Protein AF-A0A954WGI2-F1 (afdb_monomer_lite)

Structure (mmCIF, N/CA/C/O backbone):
data_AF-A0A954WGI2-F1
#
_entry.id   AF-A0A954WGI2-F1
#
loop_
_atom_site.group_PDB
_atom_site.id
_atom_site.type_symbol
_atom_site.label_atom_id
_atom_site.label_alt_id
_atom_site.label_comp_id
_atom_site.label_asym_id
_atom_site.label_entity_id
_atom_site.label_seq_id
_atom_site.pdbx_PDB_ins_code
_atom_site.Cartn_x
_atom_site.Cartn_y
_atom_site.Cartn_z
_atom_site.occupancy
_atom_site.B_iso_or_equiv
_atom_site.auth_seq_id
_atom_site.auth_comp_id
_atom_site.auth_asym_id
_atom_site.auth_atom_id
_atom_site.pdbx_PDB_model_num
ATOM 1 N N . ALA A 1 1 ? -16.707 -4.979 8.211 1.00 84.56 1 ALA A N 1
ATOM 2 C CA . ALA A 1 1 ? -16.657 -4.167 9.442 1.00 84.56 1 ALA A CA 1
ATOM 3 C C . ALA A 1 1 ? -15.449 -4.608 10.253 1.00 84.56 1 ALA A C 1
ATOM 5 O O . ALA A 1 1 ? -15.120 -5.790 10.220 1.00 84.56 1 ALA A O 1
ATOM 6 N N . THR A 1 2 ? -14.778 -3.673 10.913 1.00 95.25 2 THR A N 1
ATOM 7 C CA . THR A 1 2 ? -13.667 -3.942 11.834 1.00 95.25 2 THR A CA 1
ATOM 8 C C . THR A 1 2 ? -14.179 -3.963 13.276 1.00 95.25 2 THR A C 1
ATOM 10 O O . THR A 1 2 ? -15.291 -3.521 13.561 1.00 95.25 2 THR A O 1
ATOM 13 N N . THR A 1 3 ? -13.388 -4.503 14.198 1.00 96.81 3 THR A N 1
ATOM 14 C CA . THR A 1 3 ? -13.702 -4.543 15.629 1.00 96.81 3 THR A CA 1
ATOM 15 C C . THR A 1 3 ? -12.774 -3.587 16.360 1.00 96.81 3 THR A C 1
ATOM 17 O O . THR A 1 3 ? -11.556 -3.719 16.273 1.00 96.81 3 THR A O 1
ATOM 20 N N . VAL A 1 4 ? -13.339 -2.627 17.095 1.00 96.69 4 VAL A N 1
ATOM 21 C CA . VAL A 1 4 ? -12.555 -1.650 17.865 1.00 96.69 4 VAL A CA 1
ATOM 22 C C . VAL A 1 4 ? -11.597 -2.379 18.811 1.00 96.69 4 VAL A C 1
ATOM 24 O O . VAL A 1 4 ? -12.006 -3.239 19.585 1.00 96.69 4 VAL A O 1
ATOM 27 N N . GLY A 1 5 ? -10.314 -2.031 18.743 1.00 95.94 5 GLY A N 1
ATOM 28 C CA . GLY A 1 5 ? -9.251 -2.620 19.553 1.00 95.94 5 GLY A CA 1
ATOM 29 C C . GLY A 1 5 ? -8.686 -3.944 19.030 1.00 95.94 5 GLY A C 1
ATOM 30 O O . GLY A 1 5 ? -7.684 -4.402 19.577 1.00 95.94 5 GLY A O 1
ATOM 31 N N . GLN A 1 6 ? -9.262 -4.537 17.982 1.00 96.25 6 GLN A N 1
ATOM 32 C CA . GLN A 1 6 ? -8.740 -5.755 17.363 1.00 96.25 6 GLN A CA 1
ATOM 33 C C . GLN A 1 6 ? -7.515 -5.437 16.496 1.00 96.25 6 GLN A C 1
ATOM 35 O O . GLN A 1 6 ? -7.512 -4.473 15.723 1.00 96.25 6 GLN A O 1
ATOM 40 N N . ASP A 1 7 ? -6.481 -6.271 16.620 1.00 97.31 7 ASP A N 1
ATOM 41 C CA . ASP A 1 7 ? -5.333 -6.260 15.717 1.00 97.31 7 ASP A CA 1
ATOM 42 C C . ASP A 1 7 ? -5.628 -7.125 14.484 1.00 97.31 7 ASP A C 1
ATOM 44 O O . ASP A 1 7 ? -6.191 -8.216 14.594 1.00 97.31 7 ASP A O 1
ATOM 48 N N . TYR A 1 8 ? -5.226 -6.650 13.314 1.00 97.69 8 TYR A N 1
ATOM 49 C CA . TYR A 1 8 ? -5.373 -7.334 12.037 1.00 97.69 8 TYR A CA 1
ATOM 50 C C . TYR A 1 8 ? -4.017 -7.447 11.345 1.00 97.69 8 TYR A C 1
ATOM 52 O O . TYR A 1 8 ? -3.178 -6.545 11.443 1.00 97.69 8 TYR A O 1
ATOM 60 N N . GLU A 1 9 ? -3.827 -8.535 10.606 1.00 98.31 9 GLU A N 1
ATOM 61 C CA . GLU A 1 9 ? -2.791 -8.632 9.589 1.00 98.31 9 GLU A CA 1
ATOM 62 C C . GLU A 1 9 ? -3.372 -8.136 8.260 1.00 98.31 9 GLU A C 1
ATOM 64 O O . GLU A 1 9 ? -4.277 -8.739 7.683 1.00 98.31 9 GLU A O 1
ATOM 69 N N . LEU A 1 10 ? -2.851 -7.009 7.782 1.00 98.56 10 LEU A N 1
ATOM 70 C CA . LEU A 1 10 ? -3.051 -6.526 6.424 1.00 98.56 10 LEU A CA 1
ATOM 71 C C . LEU A 1 10 ? -1.966 -7.134 5.540 1.00 98.56 10 LEU A C 1
ATOM 73 O O . LEU A 1 10 ? -0.782 -6.958 5.828 1.00 98.56 10 LEU A O 1
ATOM 77 N N . SER A 1 11 ? -2.343 -7.778 4.438 1.00 98.69 11 SER A N 1
ATOM 78 C CA . SER A 1 11 ? -1.383 -8.223 3.429 1.00 98.69 11 SER A CA 1
ATOM 79 C C . SER A 1 11 ? -1.861 -7.959 2.008 1.00 98.69 11 SER A C 1
ATOM 81 O O . SER A 1 11 ? -3.057 -7.880 1.752 1.00 98.69 11 SER A O 1
ATOM 83 N N . PHE A 1 12 ? -0.916 -7.749 1.097 1.00 98.75 12 PHE A N 1
ATOM 84 C CA . PHE A 1 12 ? -1.181 -7.546 -0.326 1.00 98.75 12 PHE A CA 1
ATOM 85 C C . PHE A 1 12 ? 0.089 -7.788 -1.138 1.00 98.75 12 PHE A C 1
ATOM 87 O O . PHE A 1 12 ? 1.201 -7.734 -0.604 1.00 98.75 12 PHE A O 1
ATOM 94 N N . TYR A 1 13 ? -0.063 -8.032 -2.435 1.00 98.69 13 TYR A N 1
ATOM 95 C CA . TYR A 1 13 ? 1.050 -8.088 -3.373 1.00 98.69 13 TYR A CA 1
ATOM 96 C C . TYR A 1 13 ? 1.165 -6.782 -4.150 1.00 98.69 13 TYR A C 1
ATOM 98 O O . TYR A 1 13 ? 0.170 -6.182 -4.556 1.00 98.69 13 TYR A O 1
ATOM 106 N N . VAL A 1 14 ? 2.405 -6.354 -4.373 1.00 98.25 14 VAL A N 1
ATOM 107 C CA . VAL A 1 14 ? 2.735 -5.167 -5.160 1.00 98.25 14 VAL A CA 1
ATOM 108 C C . VAL A 1 14 ? 3.668 -5.506 -6.309 1.00 98.25 14 VAL A C 1
ATOM 110 O O . VAL A 1 14 ? 4.558 -6.350 -6.201 1.00 98.25 14 VAL A O 1
ATOM 113 N N . SER A 1 15 ? 3.469 -4.821 -7.422 1.00 97.81 15 SER A N 1
ATOM 114 C CA . SER A 1 15 ? 4.398 -4.754 -8.543 1.00 97.81 15 SER A CA 1
ATOM 115 C C . SER A 1 15 ? 4.247 -3.380 -9.202 1.00 97.81 15 SER A C 1
ATOM 117 O O . SER A 1 15 ? 3.710 -2.452 -8.609 1.00 97.81 15 SER A O 1
ATOM 119 N N . VAL A 1 16 ? 4.717 -3.202 -10.426 1.00 96.81 16 VAL A N 1
ATOM 120 C CA . VAL A 1 16 ? 4.655 -1.938 -11.146 1.00 96.81 16 VAL A CA 1
ATOM 121 C C . VAL A 1 16 ? 4.355 -2.197 -12.6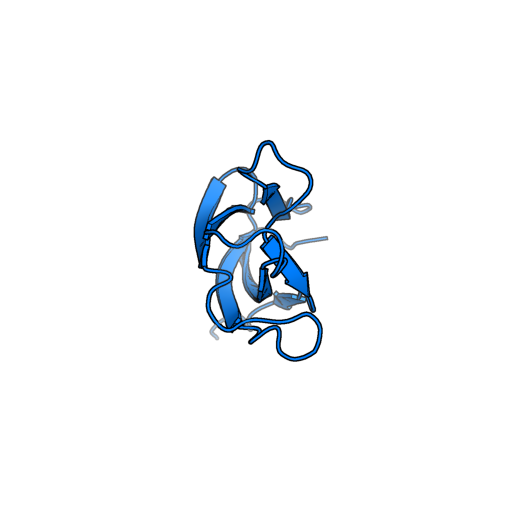08 1.00 96.81 16 VAL A C 1
ATOM 123 O O . VAL A 1 16 ? 4.817 -3.192 -13.172 1.00 96.81 16 VAL A O 1
ATOM 126 N N . ASN A 1 17 ? 3.582 -1.304 -13.227 1.00 92.56 17 ASN A N 1
ATOM 127 C CA . ASN A 1 17 ? 3.427 -1.323 -14.673 1.00 92.56 17 ASN A CA 1
ATOM 128 C C . ASN A 1 17 ? 4.824 -1.227 -15.324 1.00 92.56 17 ASN A C 1
ATOM 130 O O . ASN A 1 17 ? 5.552 -0.269 -15.056 1.00 92.56 17 ASN A O 1
ATOM 134 N N . PRO A 1 18 ? 5.228 -2.209 -16.150 1.00 92.69 18 PRO A N 1
ATOM 135 C CA . PRO A 1 18 ? 6.576 -2.250 -16.695 1.00 92.69 18 PRO A CA 1
ATOM 136 C C . PRO A 1 18 ? 6.854 -1.165 -17.745 1.00 92.69 18 PRO A C 1
ATOM 138 O O . PRO A 1 18 ? 8.021 -0.953 -18.074 1.00 92.69 18 PRO A O 1
ATOM 141 N N . HIS A 1 19 ? 5.822 -0.507 -18.292 1.00 89.19 19 HIS A N 1
ATOM 142 C CA . HIS A 1 19 ? 5.983 0.478 -19.357 1.00 89.19 19 HIS A CA 1
ATOM 143 C C . HIS A 1 19 ? 5.206 1.784 -19.099 1.00 89.19 19 HIS A C 1
ATOM 145 O O . HIS A 1 19 ? 4.031 1.716 -18.742 1.00 89.19 19 HIS A O 1
ATOM 151 N N . PRO A 1 20 ? 5.813 2.965 -19.341 1.00 91.00 20 PRO A N 1
ATOM 152 C CA . PRO A 1 20 ? 7.226 3.164 -19.676 1.00 91.00 20 PRO A CA 1
ATOM 153 C C . PRO A 1 20 ? 8.134 2.811 -18.494 1.00 91.00 20 PRO A C 1
ATOM 155 O O . PRO A 1 20 ? 7.685 2.807 -17.344 1.00 91.00 20 PRO A O 1
ATOM 158 N N . GLU A 1 21 ? 9.406 2.522 -18.781 1.00 92.19 21 GLU A N 1
ATOM 159 C CA . GLU A 1 21 ? 10.364 2.216 -17.722 1.00 92.19 21 GLU A CA 1
ATOM 160 C C . GLU A 1 21 ? 10.493 3.373 -16.718 1.00 92.19 21 GLU A C 1
ATOM 162 O O . GLU A 1 21 ? 10.388 4.550 -17.0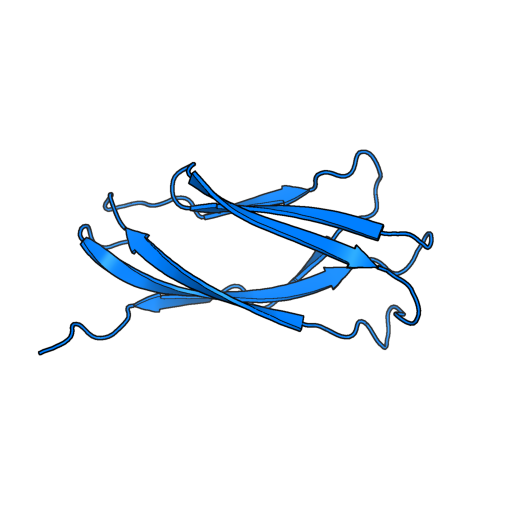69 1.00 92.19 21 GLU A O 1
ATOM 167 N N . GLY A 1 22 ? 10.705 3.033 -15.449 1.00 94.00 22 GLY A N 1
ATOM 168 C CA . GLY A 1 22 ? 10.876 3.993 -14.370 1.00 94.00 22 GLY A CA 1
ATOM 169 C C . GLY A 1 22 ? 10.482 3.428 -13.013 1.00 94.00 22 GLY A C 1
ATOM 170 O O . GLY A 1 22 ? 10.081 2.272 -12.878 1.00 94.00 22 GLY A O 1
ATOM 171 N N . GLU A 1 23 ? 10.606 4.268 -11.996 1.00 95.94 23 GLU A N 1
ATOM 172 C CA . GLU A 1 23 ? 10.093 3.979 -10.661 1.00 95.94 23 GLU A CA 1
ATOM 173 C C . GLU A 1 23 ? 8.683 4.531 -10.513 1.00 95.94 23 GLU A C 1
ATOM 175 O O . GLU A 1 23 ? 8.355 5.566 -11.097 1.00 95.94 23 GLU A O 1
ATOM 180 N N . ARG A 1 24 ? 7.845 3.825 -9.755 1.00 96.94 24 ARG A N 1
ATOM 181 C CA . ARG A 1 24 ? 6.513 4.298 -9.383 1.00 96.94 24 ARG A CA 1
ATOM 182 C C . ARG A 1 24 ? 6.306 4.145 -7.893 1.00 96.94 24 ARG A C 1
ATOM 184 O O . ARG A 1 24 ? 6.732 3.138 -7.318 1.00 96.94 24 ARG A O 1
ATOM 191 N N . SER A 1 25 ? 5.600 5.105 -7.318 1.00 97.62 25 SER A N 1
ATOM 192 C CA . SER A 1 25 ? 5.351 5.172 -5.891 1.00 97.62 25 SER A CA 1
ATOM 193 C C . SER A 1 25 ? 3.862 5.165 -5.563 1.00 97.62 25 SER A C 1
ATOM 195 O O . SER A 1 25 ? 3.016 5.710 -6.276 1.00 97.62 25 SER A O 1
ATOM 197 N N . MET A 1 26 ? 3.540 4.536 -4.441 1.00 98.12 26 MET A N 1
ATOM 198 C CA . MET A 1 26 ? 2.202 4.473 -3.871 1.00 98.12 26 MET A CA 1
ATOM 199 C C . MET A 1 26 ? 2.290 4.668 -2.364 1.00 98.12 26 MET A C 1
ATOM 201 O O . MET A 1 26 ? 3.154 4.094 -1.708 1.00 98.12 26 MET A O 1
ATOM 205 N N . GLN A 1 27 ? 1.346 5.408 -1.800 1.00 98.69 27 GLN A N 1
ATOM 206 C CA . GLN A 1 27 ? 1.137 5.462 -0.362 1.00 98.69 27 GLN A CA 1
ATOM 207 C C . GLN A 1 27 ? 0.044 4.479 0.058 1.00 98.69 27 GLN A C 1
ATOM 209 O O . GLN A 1 27 ? -0.997 4.387 -0.594 1.00 98.69 27 GLN A O 1
ATOM 214 N N . VAL A 1 28 ? 0.264 3.791 1.176 1.00 98.69 28 VAL A N 1
ATOM 215 C CA . VAL A 1 28 ? -0.757 2.997 1.864 1.00 98.69 28 VAL A CA 1
ATOM 216 C C . VAL A 1 28 ? -1.042 3.608 3.234 1.00 98.69 28 VAL A C 1
ATOM 218 O O . VAL A 1 28 ? -0.124 3.977 3.974 1.00 98.69 28 VAL A O 1
ATOM 221 N N . SER A 1 29 ? -2.319 3.737 3.581 1.00 98.69 29 SER A N 1
ATOM 222 C CA . SER A 1 29 ? -2.763 4.266 4.869 1.00 98.69 29 SER A CA 1
ATOM 223 C C . SER A 1 29 ? -3.901 3.450 5.476 1.00 98.69 29 SER A C 1
ATOM 225 O O . SER A 1 29 ? -4.675 2.793 4.780 1.00 98.69 29 SER A O 1
ATOM 227 N N . TRP A 1 30 ? -3.969 3.492 6.805 1.00 98.25 30 TRP A N 1
ATOM 228 C CA . TRP A 1 30 ? -4.961 2.826 7.637 1.00 98.25 30 TRP A CA 1
ATOM 229 C C . TRP A 1 30 ? -5.615 3.850 8.553 1.00 98.25 30 TRP A C 1
ATOM 231 O O . TRP A 1 30 ? -4.926 4.508 9.334 1.00 98.25 30 TRP A O 1
ATOM 241 N N . ASP A 1 31 ? -6.931 4.003 8.432 1.00 96.56 31 ASP A N 1
ATOM 242 C CA . ASP A 1 31 ? -7.724 4.994 9.172 1.00 96.56 31 ASP A CA 1
ATOM 243 C C . ASP A 1 31 ? -7.159 6.422 9.040 1.00 96.56 31 ASP A C 1
ATOM 245 O O . ASP A 1 31 ? -6.992 7.161 10.009 1.00 96.56 31 ASP A O 1
ATOM 249 N N . GLY A 1 32 ? -6.745 6.785 7.822 1.00 96.31 32 GLY A N 1
ATOM 250 C CA . GLY A 1 32 ? -6.121 8.078 7.522 1.00 96.31 32 GLY A CA 1
ATOM 251 C C . GLY A 1 32 ? -4.658 8.218 7.967 1.00 96.31 32 GLY A C 1
ATOM 252 O O . GLY A 1 32 ? -3.995 9.175 7.568 1.00 96.31 32 GLY A O 1
ATOM 253 N N . LYS A 1 33 ? -4.100 7.265 8.724 1.00 97.06 33 LYS A N 1
ATOM 254 C CA . LYS A 1 33 ? -2.684 7.272 9.112 1.00 97.06 33 LYS A CA 1
ATOM 255 C C . LYS A 1 33 ? -1.829 6.541 8.080 1.00 97.06 33 LYS A C 1
ATOM 257 O O . LYS A 1 33 ? -2.077 5.375 7.778 1.00 97.06 33 LYS A O 1
ATOM 262 N N . LYS A 1 34 ? -0.780 7.197 7.572 1.00 98.25 34 LYS A N 1
ATOM 263 C CA . LYS A 1 34 ? 0.195 6.563 6.669 1.00 98.25 34 LYS A CA 1
ATOM 264 C C . LYS A 1 34 ? 0.836 5.342 7.341 1.00 98.25 34 LYS A C 1
ATOM 266 O O . LYS A 1 34 ? 1.377 5.465 8.440 1.00 98.25 34 LYS A O 1
ATOM 271 N N . LEU A 1 35 ? 0.777 4.197 6.664 1.00 98.25 35 LEU A N 1
ATOM 272 C CA . LEU A 1 35 ? 1.507 2.985 7.030 1.00 98.25 35 LEU A CA 1
ATOM 273 C C . LEU A 1 35 ? 2.871 2.961 6.347 1.00 98.25 35 LEU A C 1
ATOM 275 O O . LEU A 1 35 ? 3.880 2.751 7.012 1.00 98.25 35 LEU A O 1
ATOM 279 N N . ASP A 1 36 ? 2.889 3.194 5.034 1.00 98.44 36 ASP A N 1
ATOM 280 C CA . ASP A 1 36 ? 4.094 3.082 4.217 1.00 98.44 36 ASP A CA 1
ATOM 281 C C . ASP A 1 36 ? 3.979 3.895 2.920 1.00 98.44 36 ASP A C 1
ATOM 283 O O . ASP A 1 36 ? 2.888 4.285 2.489 1.00 98.44 36 ASP A O 1
ATOM 287 N N . GLU A 1 37 ? 5.126 4.131 2.297 1.00 98.50 37 GLU A N 1
ATOM 288 C CA . GLU A 1 37 ? 5.270 4.660 0.949 1.00 98.50 37 GLU A CA 1
ATOM 289 C C . GLU A 1 37 ? 6.169 3.715 0.153 1.00 98.50 37 GLU A C 1
ATOM 291 O O . GLU A 1 37 ? 7.364 3.587 0.407 1.00 98.50 37 GLU A O 1
ATOM 296 N N . ILE A 1 38 ? 5.566 3.010 -0.796 1.00 98.38 38 ILE A N 1
ATOM 297 C CA . ILE A 1 38 ? 6.194 1.919 -1.528 1.00 98.38 38 ILE A CA 1
ATOM 298 C C . ILE A 1 38 ? 6.634 2.448 -2.889 1.00 98.38 38 ILE A C 1
ATOM 300 O O . ILE A 1 38 ? 5.784 2.838 -3.688 1.00 98.38 38 ILE A O 1
ATOM 304 N N . THR A 1 39 ? 7.936 2.389 -3.168 1.00 97.75 39 THR A N 1
ATOM 305 C CA . THR A 1 39 ? 8.527 2.708 -4.477 1.00 97.75 39 THR A CA 1
ATOM 306 C C . THR A 1 39 ? 9.068 1.441 -5.127 1.00 97.75 39 THR A C 1
ATOM 308 O O . THR A 1 39 ? 9.831 0.698 -4.509 1.00 97.75 39 THR A O 1
ATOM 311 N N . ILE A 1 40 ? 8.677 1.180 -6.376 1.00 97.12 40 ILE A N 1
ATOM 312 C CA . ILE A 1 40 ? 9.074 -0.019 -7.125 1.00 97.12 40 ILE A CA 1
ATOM 313 C C . ILE A 1 40 ? 9.619 0.388 -8.490 1.00 97.12 40 ILE A C 1
ATOM 315 O O . ILE A 1 40 ? 8.970 1.112 -9.243 1.00 97.12 40 ILE A O 1
ATOM 319 N N . SER A 1 41 ? 10.797 -0.133 -8.835 1.00 95.50 41 SER A N 1
ATOM 320 C CA . SER A 1 41 ? 11.386 0.024 -10.165 1.00 95.50 41 SER A CA 1
ATOM 321 C C . SER A 1 41 ? 10.798 -0.973 -11.162 1.00 95.50 41 SER A C 1
ATOM 323 O O . SER A 1 41 ? 10.720 -2.175 -10.892 1.00 95.50 41 SER A O 1
ATOM 325 N N . SER A 1 42 ? 10.453 -0.515 -12.363 1.00 95.69 42 SER A N 1
ATOM 326 C CA . SER A 1 42 ? 10.035 -1.386 -13.466 1.00 95.69 42 SER A CA 1
ATOM 327 C C . SER A 1 42 ? 11.183 -2.209 -14.063 1.00 95.69 42 SER A C 1
ATOM 329 O O . SER A 1 42 ? 10.937 -3.113 -14.864 1.00 95.69 42 SER A O 1
ATOM 331 N N . LYS A 1 43 ? 12.440 -1.929 -13.684 1.00 96.19 43 LYS A N 1
ATOM 332 C CA . LYS A 1 43 ? 13.627 -2.567 -14.262 1.00 96.19 43 LYS A CA 1
ATOM 333 C C . LYS A 1 43 ? 13.546 -4.091 -14.153 1.00 96.19 43 LYS A C 1
ATOM 335 O O . LYS A 1 43 ? 13.421 -4.656 -13.067 1.00 96.19 43 LYS A O 1
ATOM 340 N N . GLY A 1 44 ? 13.643 -4.765 -15.298 1.00 93.75 44 GLY A N 1
ATOM 341 C CA . GLY A 1 44 ? 13.618 -6.229 -15.377 1.00 93.75 44 GLY A CA 1
ATOM 342 C C . GLY A 1 44 ? 12.256 -6.871 -15.077 1.00 93.75 44 GLY A C 1
ATOM 343 O O . GLY A 1 44 ? 12.204 -8.091 -14.861 1.00 93.75 44 GLY A O 1
ATOM 344 N N . ARG A 1 45 ? 11.174 -6.081 -15.053 1.00 96.00 45 ARG A N 1
ATOM 345 C CA . ARG A 1 45 ? 9.783 -6.546 -14.980 1.00 96.00 45 ARG A CA 1
ATOM 346 C C . ARG A 1 45 ? 9.128 -6.447 -16.355 1.00 96.00 45 ARG A C 1
ATOM 348 O O . ARG A 1 45 ? 9.442 -5.570 -17.150 1.00 96.00 45 ARG A O 1
ATOM 355 N N . THR A 1 46 ? 8.218 -7.369 -16.645 1.00 95.62 46 THR A N 1
ATOM 356 C CA . THR A 1 46 ? 7.404 -7.371 -17.872 1.00 95.62 46 THR A CA 1
ATOM 357 C C . THR A 1 46 ? 5.980 -7.786 -17.532 1.00 95.62 46 THR A C 1
ATOM 359 O O . THR A 1 46 ? 5.745 -8.352 -16.467 1.00 95.62 46 THR A O 1
ATOM 362 N N . THR A 1 47 ? 5.034 -7.611 -18.457 1.00 91.94 47 THR A N 1
ATOM 363 C CA . THR A 1 47 ? 3.627 -8.006 -18.245 1.00 91.94 47 THR A CA 1
ATOM 364 C C . THR A 1 47 ? 3.445 -9.506 -17.983 1.00 91.94 47 THR A C 1
ATOM 366 O O . THR A 1 47 ? 2.436 -9.915 -17.422 1.00 91.94 47 THR A O 1
ATOM 369 N N . ARG A 1 48 ? 4.431 -10.342 -18.340 1.00 94.75 48 ARG A N 1
ATOM 370 C CA . ARG A 1 48 ? 4.460 -11.787 -18.038 1.00 94.75 48 ARG A CA 1
ATOM 371 C C . ARG A 1 48 ? 5.321 -12.139 -16.822 1.00 94.75 48 ARG A C 1
ATOM 373 O O . ARG A 1 48 ? 5.261 -13.261 -16.332 1.00 94.75 48 ARG A O 1
ATOM 380 N N . LYS A 1 49 ? 6.167 -11.214 -16.368 1.00 96.69 49 LYS A N 1
ATOM 381 C CA . LYS A 1 49 ? 7.110 -11.383 -15.256 1.00 96.69 49 LYS A CA 1
ATOM 382 C C . LYS A 1 49 ? 7.074 -10.130 -14.390 1.00 96.69 49 LYS A C 1
ATOM 384 O O . LYS A 1 49 ? 8.027 -9.356 -14.354 1.00 96.69 49 LYS A O 1
ATOM 389 N N . MET A 1 50 ? 5.955 -9.946 -13.699 1.00 96.38 50 MET A N 1
ATOM 390 C CA . MET A 1 50 ? 5.718 -8.769 -12.861 1.00 96.38 50 MET A CA 1
ATOM 391 C C . MET A 1 50 ? 6.601 -8.755 -11.608 1.00 96.38 50 MET A C 1
ATOM 393 O O . MET A 1 50 ? 6.872 -7.691 -11.068 1.00 96.38 50 MET A O 1
ATOM 397 N N . ARG A 1 51 ? 7.106 -9.913 -11.157 1.00 97.00 51 ARG A N 1
ATOM 398 C CA . ARG A 1 51 ? 7.905 -10.024 -9.919 1.00 97.00 51 ARG A CA 1
ATOM 399 C C . ARG A 1 51 ? 7.163 -9.396 -8.733 1.00 97.00 51 ARG A C 1
ATOM 401 O O . ARG A 1 51 ? 7.617 -8.408 -8.163 1.00 97.00 51 ARG A O 1
ATOM 408 N N . TRP A 1 52 ? 5.987 -9.946 -8.445 1.00 97.69 52 TRP A N 1
ATOM 409 C CA . TRP A 1 52 ? 5.151 -9.532 -7.325 1.00 97.69 52 TRP A CA 1
ATOM 410 C C . TRP A 1 52 ? 5.887 -9.703 -5.996 1.00 97.69 52 TRP A C 1
ATOM 412 O O . TRP A 1 52 ? 6.508 -10.737 -5.750 1.00 97.69 52 TRP A O 1
ATOM 422 N N . GLU A 1 53 ? 5.792 -8.695 -5.141 1.00 98.00 53 GLU A N 1
ATOM 423 C CA . GLU A 1 53 ? 6.376 -8.667 -3.805 1.00 98.00 53 GLU A CA 1
ATOM 424 C C . GLU A 1 53 ? 5.253 -8.596 -2.776 1.00 98.00 53 GLU A C 1
ATOM 426 O O . GLU A 1 53 ? 4.363 -7.757 -2.891 1.00 98.00 53 GLU A O 1
ATOM 431 N N . ARG A 1 54 ? 5.284 -9.459 -1.759 1.00 98.38 54 ARG A N 1
ATOM 432 C CA . ARG A 1 54 ? 4.286 -9.424 -0.686 1.00 98.38 54 ARG A CA 1
ATOM 433 C C . ARG A 1 54 ? 4.639 -8.336 0.327 1.00 98.38 54 ARG A C 1
ATOM 435 O O . ARG A 1 54 ? 5.793 -8.218 0.737 1.00 98.38 54 ARG A O 1
ATOM 442 N N . ARG A 1 55 ? 3.640 -7.575 0.763 1.00 98.56 55 ARG A N 1
ATOM 443 C CA . ARG A 1 55 ? 3.715 -6.611 1.866 1.00 98.56 55 ARG A CA 1
ATOM 444 C C . ARG A 1 55 ? 2.772 -7.058 2.974 1.00 98.56 55 ARG A C 1
ATOM 446 O O . ARG A 1 55 ? 1.686 -7.562 2.689 1.00 98.56 55 ARG A O 1
ATOM 453 N N . GLN A 1 56 ? 3.208 -6.915 4.221 1.00 98.44 56 GLN A N 1
ATOM 454 C CA . GLN A 1 56 ? 2.454 -7.307 5.410 1.00 98.44 56 GLN A CA 1
ATOM 455 C C . GLN A 1 56 ? 2.609 -6.241 6.492 1.00 98.44 56 GLN A C 1
ATOM 457 O O . GLN A 1 56 ? 3.723 -5.800 6.773 1.00 98.44 56 GLN A O 1
ATOM 462 N N . TYR A 1 57 ? 1.497 -5.854 7.112 1.00 98.38 57 TYR A N 1
ATOM 463 C CA . TYR A 1 57 ? 1.452 -4.877 8.194 1.00 98.38 57 TYR A CA 1
ATOM 464 C C . TYR A 1 57 ? 0.533 -5.382 9.299 1.00 98.38 57 TYR A C 1
ATOM 466 O O . TYR A 1 57 ? -0.560 -5.878 9.034 1.00 98.38 57 TYR A O 1
ATOM 474 N N . ARG A 1 58 ? 0.947 -5.191 10.551 1.00 98.00 58 ARG A N 1
ATOM 475 C CA . ARG A 1 58 ? 0.042 -5.298 11.695 1.00 98.00 58 ARG A CA 1
ATOM 476 C C . ARG A 1 58 ? -0.615 -3.945 11.923 1.00 98.00 58 ARG A C 1
ATOM 478 O O . ARG A 1 58 ? 0.079 -2.953 12.141 1.00 98.00 58 ARG A O 1
ATOM 485 N N . VAL A 1 59 ? -1.940 -3.916 11.905 1.00 97.88 59 VAL A N 1
ATOM 486 C CA . VAL A 1 59 ? -2.742 -2.708 12.125 1.00 97.88 59 VAL A CA 1
ATOM 487 C C . VAL A 1 59 ? -3.748 -2.945 13.240 1.00 97.88 59 VAL A C 1
ATOM 489 O O . VAL A 1 59 ? -4.174 -4.073 13.461 1.00 97.88 59 VAL A O 1
ATOM 492 N N . ARG A 1 60 ? -4.140 -1.885 13.948 1.00 97.12 60 ARG A N 1
ATOM 493 C CA . ARG A 1 60 ? -5.160 -1.951 14.999 1.00 97.12 60 ARG A CA 1
ATOM 494 C C . ARG A 1 60 ? -6.349 -1.098 14.596 1.00 97.12 60 ARG A C 1
ATOM 496 O O . ARG A 1 60 ? -6.166 0.052 14.199 1.00 97.12 60 ARG A O 1
ATOM 503 N N . ALA A 1 61 ? -7.554 -1.647 14.679 1.00 96.94 61 ALA A N 1
ATOM 504 C CA . ALA A 1 61 ? -8.763 -0.895 14.365 1.00 96.94 61 ALA A CA 1
ATOM 505 C C . ALA A 1 61 ? -9.161 0.023 15.535 1.00 96.94 61 ALA A C 1
ATOM 507 O O . ALA A 1 61 ? -9.331 -0.431 16.666 1.00 96.94 61 ALA A O 1
ATOM 508 N N . SER A 1 62 ? -9.320 1.316 15.260 1.00 94.44 62 SER A N 1
ATOM 509 C CA . SER A 1 62 ? -9.816 2.346 16.194 1.00 94.44 62 SER A CA 1
ATOM 510 C C . SER A 1 62 ? -11.332 2.535 16.130 1.00 94.44 62 SER A C 1
ATOM 512 O O . SER A 1 62 ? -11.920 3.130 1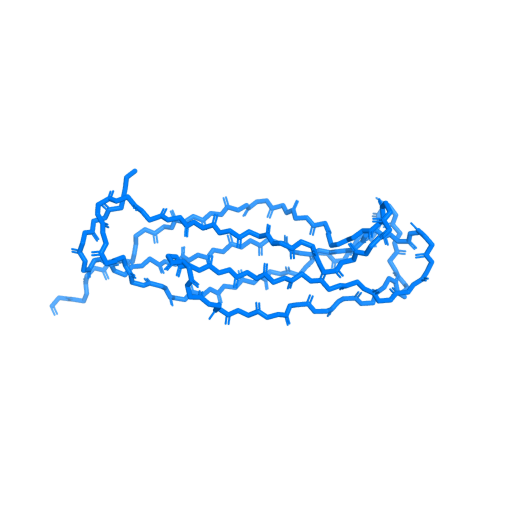7.029 1.00 94.44 62 SER A O 1
ATOM 514 N N . SER A 1 63 ? -11.968 2.024 15.079 1.00 94.50 63 SER A N 1
ATOM 515 C CA . SER A 1 63 ? -13.385 2.200 14.770 1.00 94.50 63 SER A CA 1
ATOM 516 C C . SER A 1 63 ? -14.010 0.864 14.353 1.00 94.50 63 SER A C 1
ATOM 518 O O . SER A 1 63 ? -13.305 -0.094 14.034 1.00 94.50 63 SER A O 1
ATOM 520 N N . SER A 1 64 ? -15.343 0.789 14.349 1.00 94.50 64 SER A N 1
ATOM 521 C CA . SER A 1 64 ? -16.086 -0.366 13.816 1.00 94.50 64 SER A CA 1
ATOM 522 C C . SER A 1 64 ? -16.107 -0.417 12.276 1.00 94.50 64 SER A C 1
ATOM 524 O O . SER A 1 64 ? -16.535 -1.403 11.667 1.00 94.50 64 SER A O 1
ATOM 526 N N . SER A 1 65 ? -15.638 0.654 11.633 1.00 95.75 65 SER A N 1
ATOM 527 C CA . SER A 1 65 ? -15.475 0.777 10.190 1.00 95.75 65 SER A CA 1
ATOM 528 C C . SER A 1 65 ? -14.199 1.551 9.899 1.00 95.75 65 SER A C 1
ATOM 530 O O . SER A 1 65 ? -14.172 2.775 10.014 1.00 95.75 65 SER A O 1
ATOM 532 N N . THR A 1 66 ? -13.148 0.831 9.525 1.00 96.06 66 THR A N 1
ATOM 533 C CA . THR A 1 66 ? -11.842 1.411 9.210 1.00 96.06 66 THR A CA 1
ATOM 534 C C . THR A 1 66 ? -11.614 1.466 7.703 1.00 96.06 66 THR A C 1
ATOM 536 O O . THR A 1 66 ? -11.931 0.514 6.990 1.00 96.06 66 THR A O 1
ATOM 539 N N . GLU A 1 67 ? -11.053 2.574 7.218 1.00 97.19 67 GLU A N 1
ATOM 540 C CA . GLU A 1 67 ? -10.658 2.720 5.817 1.00 97.19 67 GLU A CA 1
ATOM 541 C C . GLU A 1 67 ? -9.215 2.239 5.609 1.00 97.19 67 GLU A C 1
ATOM 543 O O . GLU A 1 67 ? -8.282 2.721 6.253 1.00 97.19 67 GLU A O 1
ATOM 548 N N . LEU A 1 68 ? -9.035 1.314 4.667 1.00 98.31 68 LEU A N 1
ATOM 549 C CA . LEU A 1 68 ? -7.748 1.031 4.039 1.00 98.31 68 LEU A CA 1
ATOM 550 C C . LEU A 1 68 ? -7.690 1.801 2.722 1.00 98.31 68 LEU A C 1
ATOM 552 O O . LEU A 1 68 ? -8.574 1.641 1.878 1.00 98.31 68 LEU A O 1
ATOM 556 N N . ARG A 1 69 ? -6.646 2.607 2.526 1.00 98.56 69 ARG A N 1
ATOM 557 C CA . ARG A 1 69 ? -6.501 3.435 1.327 1.00 98.56 69 ARG A CA 1
ATOM 558 C C . ARG A 1 69 ? -5.144 3.220 0.670 1.00 98.56 69 ARG A C 1
ATOM 560 O O . ARG A 1 69 ? -4.106 3.257 1.326 1.00 98.56 69 ARG A O 1
ATOM 567 N N . PHE A 1 70 ? -5.178 3.063 -0.649 1.00 98.31 70 PHE A N 1
ATOM 568 C CA . PHE A 1 70 ? -4.013 3.055 -1.527 1.00 98.31 70 PHE A CA 1
ATOM 569 C C . PHE A 1 70 ? -4.087 4.272 -2.446 1.00 98.31 70 PHE A C 1
ATOM 571 O O . PHE A 1 70 ? -5.118 4.508 -3.077 1.00 98.31 70 PHE A O 1
ATOM 578 N N . VAL A 1 71 ? -3.016 5.059 -2.515 1.00 97.69 71 VAL A N 1
ATOM 579 C CA . VAL A 1 71 ? -2.953 6.275 -3.335 1.00 97.69 71 VAL A CA 1
ATOM 580 C C . VAL A 1 71 ? -1.719 6.216 -4.215 1.00 97.69 71 VAL A C 1
ATOM 582 O O . VAL A 1 71 ? -0.600 6.170 -3.708 1.00 97.69 71 VAL A O 1
ATOM 585 N N . SER A 1 72 ? -1.916 6.242 -5.532 1.00 96.75 72 SER A N 1
ATOM 586 C CA . SER A 1 72 ? -0.813 6.458 -6.470 1.00 96.75 72 SER A CA 1
ATOM 587 C C . SER A 1 72 ? -0.229 7.853 -6.255 1.00 96.75 72 SER A C 1
ATOM 589 O O . SER A 1 72 ? -0.978 8.827 -6.182 1.00 96.75 72 SER A O 1
ATOM 591 N N . LEU A 1 73 ? 1.096 7.955 -6.171 1.00 97.00 73 LEU A N 1
ATOM 592 C CA . LEU A 1 73 ? 1.801 9.243 -6.116 1.00 97.00 73 LEU A CA 1
ATOM 593 C C . LEU A 1 73 ? 2.199 9.741 -7.515 1.00 97.00 73 LEU A C 1
ATOM 595 O O . LEU A 1 73 ? 2.752 10.828 -7.676 1.00 97.00 73 LEU A O 1
ATOM 599 N N . GLU A 1 74 ? 1.872 8.954 -8.536 1.00 94.56 74 GLU A N 1
ATOM 600 C CA . GLU A 1 74 ? 2.177 9.231 -9.928 1.00 94.56 74 GLU A CA 1
ATOM 601 C C . GLU A 1 74 ? 1.166 10.193 -10.546 1.00 94.56 74 GLU A C 1
ATOM 603 O O . GLU A 1 74 ? -0.038 10.106 -10.310 1.00 94.56 74 GLU A O 1
ATOM 608 N N . ARG A 1 75 ? 1.656 11.066 -11.429 1.00 89.12 75 ARG A N 1
ATOM 609 C CA . ARG A 1 75 ? 0.820 11.958 -12.255 1.00 89.12 75 ARG A CA 1
ATOM 610 C C . ARG A 1 75 ? 0.562 11.405 -13.661 1.00 89.12 75 ARG A C 1
ATOM 612 O O . ARG A 1 75 ? 0.012 12.104 -14.506 1.00 89.12 75 ARG A O 1
ATOM 619 N N . SER A 1 76 ? 1.014 10.181 -13.929 1.00 82.75 76 SER A N 1
ATOM 620 C CA . SER A 1 76 ? 0.926 9.519 -15.234 1.00 82.75 76 SER A CA 1
ATOM 621 C C . SER A 1 76 ? -0.120 8.399 -15.229 1.00 82.75 76 SER A C 1
ATOM 623 O O . SER A 1 76 ? -0.606 8.000 -14.175 1.00 82.75 76 SER A O 1
ATOM 625 N N . GLY A 1 77 ? -0.435 7.843 -16.404 1.00 83.50 77 GLY A N 1
ATOM 626 C CA . GLY A 1 77 ? -1.318 6.672 -16.526 1.00 83.50 77 GLY A CA 1
ATOM 627 C C . GLY A 1 77 ? -0.688 5.340 -16.086 1.00 83.50 77 GLY A C 1
ATOM 628 O O . GLY A 1 77 ? -1.321 4.297 -16.211 1.00 83.50 77 GLY A O 1
ATOM 629 N N . SER A 1 78 ? 0.563 5.345 -15.617 1.00 88.62 78 SER A N 1
ATOM 630 C CA . SER A 1 78 ? 1.277 4.160 -15.128 1.00 88.62 78 SER A CA 1
ATOM 631 C C . SER A 1 78 ? 1.580 4.298 -13.643 1.00 88.62 78 SER A C 1
ATOM 633 O O . SER A 1 78 ? 1.980 5.368 -13.192 1.00 88.62 78 SER A O 1
ATOM 635 N N . GLY A 1 79 ? 1.436 3.207 -12.892 1.00 94.31 79 GLY A N 1
ATOM 636 C CA . GLY A 1 79 ? 1.645 3.206 -11.449 1.00 94.31 79 GLY A CA 1
ATOM 637 C C . GLY A 1 79 ? 1.978 1.829 -10.893 1.00 94.31 79 GLY A C 1
ATOM 638 O O . GLY A 1 79 ? 2.279 0.884 -11.632 1.00 94.31 79 GLY A O 1
ATOM 639 N N . VAL A 1 80 ? 1.929 1.741 -9.568 1.00 96.81 80 VAL A N 1
ATOM 640 C CA . VAL A 1 80 ? 2.036 0.482 -8.828 1.00 96.81 80 VAL A CA 1
ATOM 641 C C . VAL A 1 80 ? 0.833 -0.403 -9.165 1.00 96.81 80 VAL A C 1
ATOM 643 O O . VAL A 1 80 ? -0.303 0.064 -9.216 1.00 96.81 80 VAL A O 1
ATOM 646 N N . ALA A 1 81 ? 1.096 -1.682 -9.416 1.00 95.62 81 ALA A N 1
ATOM 647 C CA . ALA A 1 81 ? 0.073 -2.706 -9.560 1.00 95.62 81 ALA A CA 1
ATOM 648 C C . ALA A 1 81 ? -0.162 -3.378 -8.201 1.00 95.62 81 ALA A C 1
ATOM 650 O O . ALA A 1 81 ? 0.794 -3.618 -7.461 1.00 95.62 81 ALA A O 1
ATOM 651 N N . LEU A 1 82 ? -1.420 -3.688 -7.898 1.00 97.00 82 LEU A N 1
ATOM 652 C CA . LEU A 1 82 ? -1.869 -4.284 -6.640 1.00 97.00 82 LEU A CA 1
ATOM 653 C C . LEU A 1 82 ? -2.607 -5.590 -6.921 1.00 97.00 82 LEU A C 1
ATOM 655 O O . LEU A 1 82 ? -3.367 -5.654 -7.887 1.00 97.00 82 LEU A O 1
ATOM 659 N N . ASP A 1 83 ? -2.417 -6.589 -6.065 1.00 98.00 83 ASP A N 1
ATOM 660 C CA . ASP A 1 83 ? -3.169 -7.844 -6.123 1.00 98.00 83 ASP A CA 1
ATOM 661 C C . ASP A 1 83 ? -3.345 -8.465 -4.725 1.00 98.00 83 ASP A C 1
ATOM 663 O O . ASP A 1 83 ? -2.593 -8.151 -3.798 1.00 98.00 83 ASP A O 1
ATOM 667 N N . ASP A 1 84 ? -4.347 -9.338 -4.589 1.00 98.38 84 ASP A N 1
ATOM 668 C CA . ASP A 1 84 ? -4.630 -10.176 -3.412 1.00 98.38 84 ASP A CA 1
ATOM 669 C C . ASP A 1 84 ? -4.593 -9.405 -2.076 1.00 98.38 84 ASP A C 1
ATOM 671 O O . ASP A 1 84 ? -3.901 -9.769 -1.125 1.00 98.38 84 ASP A O 1
ATOM 675 N N . VAL A 1 85 ? -5.335 -8.292 -2.011 1.00 98.56 85 VAL A N 1
ATOM 676 C CA . VAL A 1 85 ? -5.488 -7.500 -0.782 1.00 98.56 85 VAL A CA 1
ATOM 677 C C . VAL A 1 85 ? -6.330 -8.277 0.226 1.00 98.56 85 VAL A C 1
ATOM 679 O O . 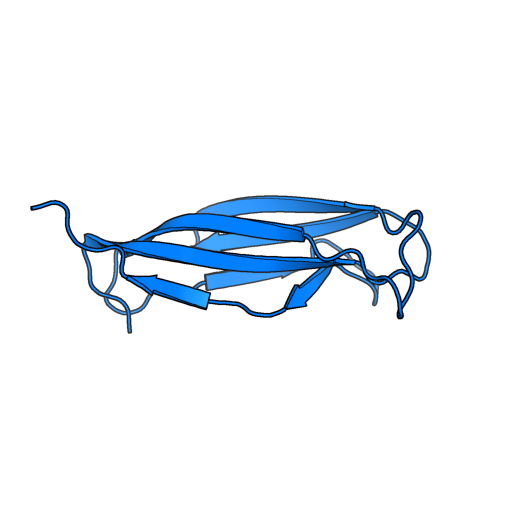VAL A 1 85 ? -7.499 -8.577 -0.022 1.00 98.56 85 VAL A O 1
ATOM 682 N N . ARG A 1 86 ? -5.749 -8.561 1.391 1.00 98.25 86 ARG A N 1
ATOM 683 C CA . ARG A 1 86 ? -6.369 -9.312 2.484 1.00 98.25 86 ARG A CA 1
ATOM 684 C C . ARG A 1 86 ? -6.229 -8.585 3.807 1.00 98.25 86 ARG A C 1
ATOM 686 O O . ARG A 1 86 ? -5.205 -7.967 4.089 1.00 98.25 86 ARG A O 1
ATOM 693 N N . LEU A 1 87 ? -7.253 -8.723 4.637 1.00 97.88 87 LEU A N 1
ATOM 694 C CA . LEU A 1 87 ? -7.260 -8.255 6.013 1.00 97.88 87 LEU A CA 1
ATOM 695 C C . LEU A 1 87 ? -7.810 -9.373 6.896 1.00 97.88 87 LEU A C 1
ATOM 697 O O . LEU A 1 87 ? -8.976 -9.744 6.770 1.00 97.88 87 LEU A O 1
ATOM 701 N N . GLU A 1 88 ? -6.978 -9.894 7.789 1.00 97.50 88 GLU A N 1
ATOM 702 C CA . GLU A 1 88 ? -7.312 -11.044 8.630 1.00 97.50 88 GLU A CA 1
ATOM 703 C C . GLU A 1 88 ? -7.190 -10.663 10.113 1.00 97.50 88 GLU A C 1
ATOM 705 O O . GLU A 1 88 ? 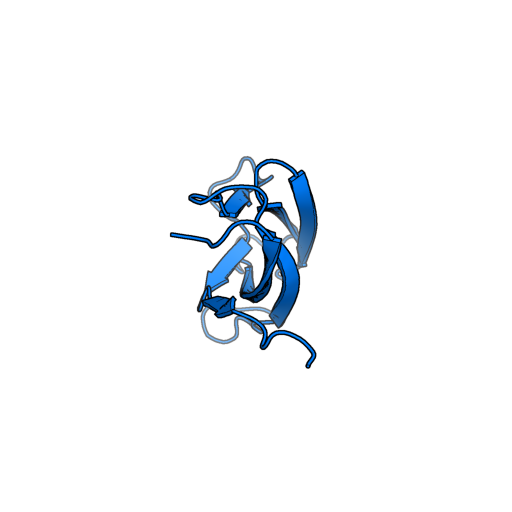-6.184 -10.065 10.504 1.00 97.50 88 GLU A O 1
ATOM 710 N N . PRO A 1 89 ? -8.192 -10.951 10.967 1.00 96.50 89 PRO A N 1
ATOM 711 C CA . PRO A 1 89 ? -8.060 -10.735 12.403 1.00 96.50 89 PRO A CA 1
ATOM 712 C C . PRO A 1 89 ? -6.911 -11.576 12.959 1.00 96.50 89 PRO A C 1
ATOM 714 O O . PRO A 1 89 ? -6.856 -12.786 12.744 1.00 96.50 89 PRO A O 1
ATOM 717 N N . MET A 1 90 ? -6.013 -10.958 13.720 1.00 95.69 90 MET A N 1
ATOM 718 C CA . MET A 1 90 ? -5.017 -11.707 14.478 1.00 95.69 90 MET A CA 1
ATOM 719 C C . MET A 1 90 ? -5.690 -12.318 15.704 1.00 95.69 90 MET A C 1
ATOM 721 O O . MET A 1 90 ? -6.458 -11.643 16.392 1.00 95.69 90 MET A O 1
ATOM 725 N N . ALA A 1 91 ? -5.386 -13.576 16.017 1.00 87.88 91 ALA A N 1
ATOM 726 C CA . ALA A 1 91 ? -5.855 -14.170 17.263 1.00 87.88 91 ALA A CA 1
ATOM 727 C C . ALA A 1 91 ? -5.449 -13.275 18.448 1.00 87.88 91 ALA A C 1
ATOM 729 O O . ALA A 1 91 ? -4.299 -12.831 18.540 1.00 87.88 91 ALA A O 1
ATOM 730 N N . SER A 1 92 ? -6.394 -12.990 19.346 1.00 66.94 92 SER A N 1
ATOM 731 C CA . SER A 1 92 ? -6.074 -12.337 20.611 1.00 66.94 92 SER A CA 1
ATOM 732 C C . SER A 1 92 ? -5.036 -13.191 21.334 1.00 66.94 92 SER A C 1
ATOM 734 O O . SER A 1 92 ? -5.217 -14.405 21.455 1.00 66.94 92 SER A O 1
ATOM 736 N N . ARG A 1 93 ? -3.937 -12.578 21.796 1.00 59.38 93 ARG A N 1
ATOM 737 C CA . ARG A 1 93 ? -3.042 -13.282 22.724 1.00 59.38 93 ARG A CA 1
ATOM 738 C C . ARG A 1 93 ? -3.888 -13.691 23.945 1.00 59.38 93 ARG A C 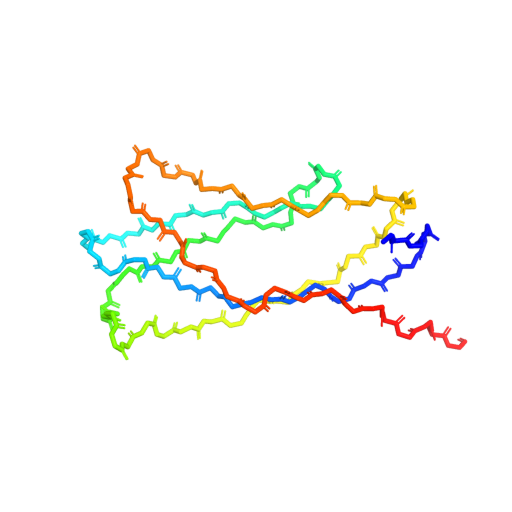1
ATOM 740 O O . ARG A 1 93 ? -4.688 -12.855 24.373 1.00 59.38 93 ARG A O 1
ATOM 747 N N . PRO A 1 94 ? -3.772 -14.944 24.419 1.00 49.72 94 PRO A N 1
ATOM 748 C CA . PRO A 1 94 ? -4.498 -15.413 25.596 1.00 49.72 94 PRO A CA 1
ATOM 749 C C . PRO A 1 94 ? -4.152 -14.595 26.842 1.00 49.72 94 PRO A C 1
ATOM 751 O O . PRO A 1 94 ? -3.046 -13.999 26.873 1.00 49.72 94 PRO A O 1
#

Foldseek 3Di:
DDDAFFKKKKKWKKFWALPPWDKWWKWKDKQPHTPDIDIYGSPPADPVRRPIDMDIDIDGDNDPDMDIDMGTPDPDPIHMDIGDTDIGTDPDDD

Secondary structure (DSSP, 8-state):
---TT-EEEEEEEEEE--SS-SEEEEEEEETTEEEEEEEEE-TT-BTTB---EEEEEEEE-SSSSPPEEEEE--SSS--EEEEEEEEEEPPPP-

Radius of gyration: 15.07 Å; chains: 1; bounding box: 30×27×45 Å

pLDDT: mean 94.81, std 7.43, range [49.72, 98.75]

Sequence (94 aa):
ATTVGQDYELSFYVSVNPHPEGERSMQVSWDGKKLDEITISSKGRTTRKMRWERRQYRVRASSSSTELRFVSLERSGSGVALDDVRLEPMASRP